Protein AF-A0A9D9N4U2-F1 (afdb_monomer_lite)

Structure (mmCIF, N/CA/C/O backbone):
data_AF-A0A9D9N4U2-F1
#
_entry.id   AF-A0A9D9N4U2-F1
#
loop_
_atom_site.group_PDB
_atom_site.id
_atom_site.type_symbol
_atom_site.label_atom_id
_atom_site.label_alt_id
_atom_site.label_comp_id
_atom_site.label_asym_id
_atom_site.label_entity_id
_atom_site.label_seq_id
_atom_site.pdbx_PDB_ins_code
_atom_site.Cartn_x
_atom_site.Cartn_y
_atom_site.Cartn_z
_atom_site.occupancy
_atom_site.B_iso_or_equiv
_atom_site.auth_seq_id
_atom_site.auth_comp_id
_atom_site.auth_asym_id
_atom_site.auth_atom_id
_atom_site.pdbx_PDB_model_num
ATOM 1 N N . ASN A 1 1 ? 12.359 9.287 -16.451 1.00 78.44 1 ASN A N 1
ATOM 2 C CA . ASN A 1 1 ? 11.541 8.104 -16.782 1.00 78.44 1 ASN A CA 1
ATOM 3 C C . ASN A 1 1 ? 10.588 7.826 -15.631 1.00 78.44 1 ASN A C 1
ATOM 5 O O . ASN A 1 1 ? 10.955 8.125 -14.500 1.00 78.44 1 ASN A O 1
ATOM 9 N N . PHE A 1 2 ? 9.368 7.356 -15.923 1.00 86.19 2 PHE A N 1
ATOM 10 C CA . PHE A 1 2 ? 8.406 6.944 -14.898 1.00 86.19 2 PHE A CA 1
ATOM 11 C C . PHE A 1 2 ? 8.105 5.447 -15.015 1.00 86.19 2 PHE A C 1
ATOM 13 O O . PHE A 1 2 ? 7.950 4.906 -16.123 1.00 86.19 2 PHE A O 1
ATOM 20 N N . ARG A 1 3 ? 8.033 4.771 -13.869 1.00 95.31 3 ARG A N 1
ATOM 21 C CA . ARG A 1 3 ? 7.818 3.324 -13.765 1.00 95.31 3 ARG A CA 1
ATOM 22 C C . ARG A 1 3 ? 6.901 2.989 -12.595 1.00 95.31 3 ARG A C 1
ATOM 24 O O . ARG A 1 3 ? 6.698 3.794 -1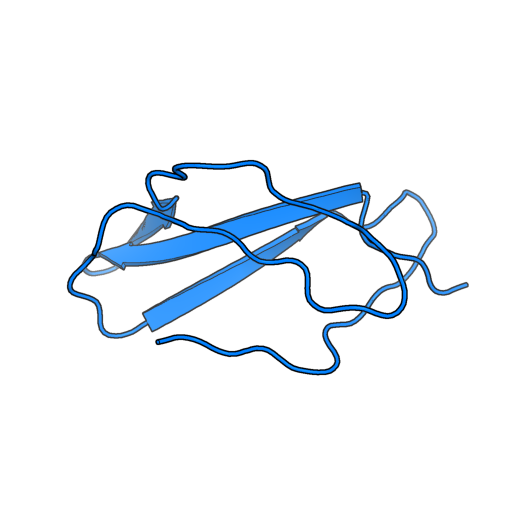1.689 1.00 95.31 3 ARG A O 1
ATOM 31 N N . VAL A 1 4 ? 6.345 1.777 -12.635 1.00 96.56 4 VAL A N 1
ATOM 32 C CA . VAL A 1 4 ? 5.747 1.169 -11.440 1.00 96.56 4 VAL A CA 1
ATOM 33 C C . VAL A 1 4 ? 6.811 1.088 -10.341 1.00 96.56 4 VAL A C 1
ATOM 35 O O . VAL A 1 4 ? 7.995 0.929 -10.661 1.00 96.56 4 VAL A O 1
ATOM 38 N N . PRO A 1 5 ? 6.433 1.223 -9.062 1.00 97.06 5 PRO A N 1
ATOM 39 C CA . PRO A 1 5 ? 7.409 1.155 -7.988 1.00 97.06 5 PRO A CA 1
ATOM 40 C C . PRO A 1 5 ? 8.061 -0.228 -7.915 1.00 97.06 5 PRO A C 1
ATOM 42 O O . PRO A 1 5 ? 7.529 -1.209 -8.428 1.00 97.06 5 PRO A O 1
ATOM 45 N N . GLU A 1 6 ? 9.217 -0.296 -7.263 1.00 97.75 6 GLU A N 1
ATOM 46 C CA . GLU A 1 6 ? 9.853 -1.566 -6.910 1.00 97.75 6 GLU A CA 1
ATOM 47 C C . GLU A 1 6 ? 9.015 -2.304 -5.862 1.00 97.75 6 GLU A C 1
ATOM 49 O O . GLU A 1 6 ? 8.775 -3.502 -5.969 1.00 97.75 6 GLU A O 1
ATOM 54 N N . SER A 1 7 ? 8.523 -1.569 -4.864 1.00 98.06 7 SER A N 1
ATOM 55 C CA . SER A 1 7 ? 7.596 -2.087 -3.863 1.00 98.06 7 SER A CA 1
ATOM 56 C C . SER A 1 7 ? 6.803 -0.959 -3.210 1.00 98.06 7 SER A C 1
ATOM 58 O O . SER A 1 7 ? 7.120 0.227 -3.338 1.00 98.06 7 SER A O 1
ATOM 60 N N . TRP A 1 8 ? 5.752 -1.326 -2.488 1.00 98.06 8 TRP A N 1
ATOM 61 C CA . TRP A 1 8 ? 5.038 -0.411 -1.610 1.00 98.06 8 TRP A CA 1
ATOM 62 C C . TRP A 1 8 ? 4.527 -1.152 -0.380 1.00 98.06 8 TRP A C 1
ATOM 64 O O . TRP A 1 8 ? 4.413 -2.377 -0.380 1.00 98.06 8 TRP A O 1
ATOM 74 N N . LYS A 1 9 ?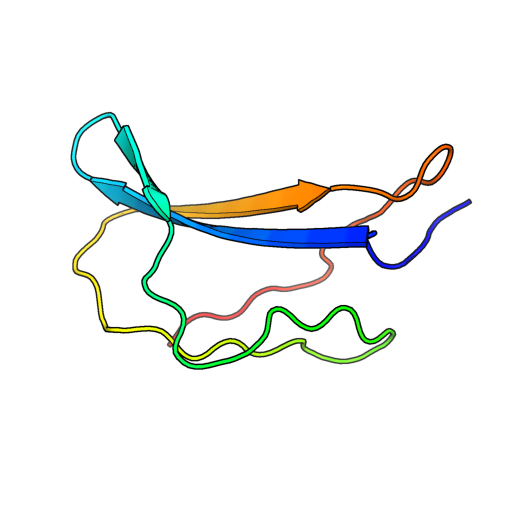 4.242 -0.392 0.676 1.00 98.50 9 LYS A N 1
ATOM 75 C CA . LYS A 1 9 ? 3.718 -0.882 1.953 1.00 98.50 9 LYS A CA 1
ATOM 76 C C . LYS A 1 9 ? 2.595 0.018 2.448 1.00 98.50 9 LYS A C 1
ATOM 78 O O . LYS A 1 9 ? 2.643 1.235 2.238 1.00 98.50 9 LYS A O 1
ATOM 83 N N . LEU A 1 10 ? 1.611 -0.570 3.126 1.00 98.50 10 LEU A N 1
ATOM 84 C CA . LEU A 1 10 ? 0.494 0.154 3.726 1.00 98.50 10 LEU A CA 1
ATOM 85 C C . LEU A 1 10 ? 0.678 0.239 5.240 1.00 98.50 10 LEU A C 1
ATOM 87 O O . LEU A 1 10 ? 0.913 -0.759 5.918 1.00 98.50 10 LEU A O 1
ATOM 91 N N . TYR A 1 11 ? 0.533 1.447 5.768 1.00 98.75 11 TYR A N 1
ATOM 92 C CA . TYR A 1 11 ? 0.615 1.735 7.190 1.00 98.75 11 TYR A CA 1
ATOM 93 C C . TYR A 1 11 ? -0.674 2.380 7.679 1.00 98.75 11 TYR A C 1
ATOM 95 O O . TYR A 1 11 ? -1.311 3.151 6.960 1.00 98.75 11 TYR A O 1
ATOM 103 N N . TYR A 1 12 ? -0.993 2.139 8.945 1.00 98.75 12 TYR A N 1
ATOM 104 C CA . TYR A 1 12 ? -2.050 2.825 9.671 1.00 98.75 12 TYR A CA 1
ATOM 105 C C . TYR A 1 12 ? -1.475 3.619 10.844 1.00 98.75 12 TYR A C 1
ATOM 107 O O . TYR A 1 12 ? -0.439 3.269 11.424 1.00 98.75 12 TYR A O 1
ATOM 115 N N . LYS A 1 13 ? -2.145 4.716 11.196 1.00 98.69 13 LYS A N 1
ATOM 116 C CA . LYS A 1 13 ? -1.765 5.544 12.337 1.00 98.69 13 LYS A CA 1
ATOM 117 C C . LYS A 1 13 ? -2.241 4.891 13.635 1.00 98.69 13 LYS A C 1
ATOM 119 O O . LYS A 1 13 ? -3.416 4.556 13.782 1.00 98.69 13 LYS A O 1
ATOM 124 N N . SER A 1 14 ? -1.325 4.741 14.585 1.00 98.06 14 SER A N 1
ATOM 125 C CA . SER A 1 14 ? -1.554 4.211 15.930 1.00 98.06 14 SER A CA 1
ATOM 126 C C . SER A 1 14 ? -0.953 5.189 16.941 1.00 98.06 14 SER A C 1
ATOM 128 O O . SER A 1 14 ? 0.249 5.150 17.223 1.00 98.06 14 SER A O 1
ATOM 130 N N . GLY A 1 15 ? -1.780 6.097 17.466 1.00 96.44 15 GLY A N 1
ATOM 131 C CA . GLY 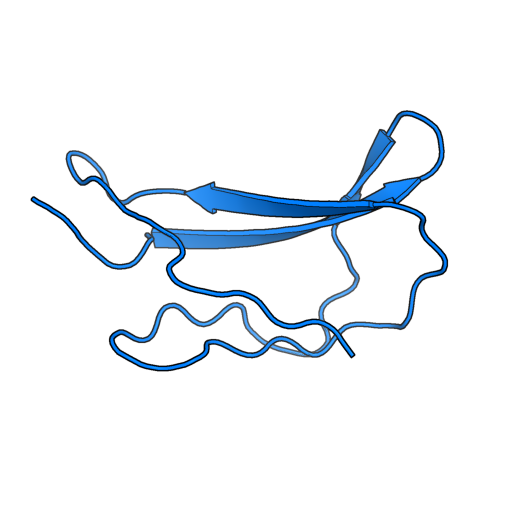A 1 15 ? -1.310 7.230 18.268 1.00 96.44 15 GLY A CA 1
ATOM 132 C C . GLY A 1 15 ? -0.410 8.149 17.436 1.00 96.44 15 GLY A C 1
ATOM 133 O O . GLY A 1 15 ? -0.830 8.650 16.393 1.00 96.44 15 GLY A O 1
ATOM 134 N N . ASN A 1 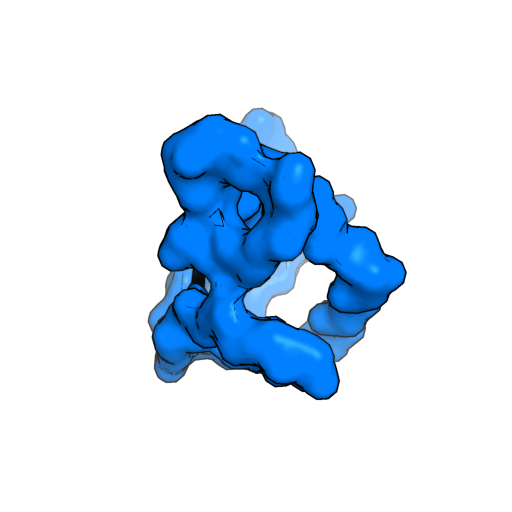16 ? 0.841 8.319 17.867 1.00 96.88 16 ASN A N 1
ATOM 135 C CA . ASN A 1 16 ? 1.853 9.111 17.155 1.00 96.88 16 ASN A CA 1
ATOM 136 C C . ASN A 1 16 ? 2.757 8.272 16.236 1.00 96.88 16 ASN A C 1
ATOM 138 O O . ASN A 1 16 ? 3.676 8.806 15.623 1.00 96.88 16 ASN A O 1
ATOM 142 N N . SER A 1 17 ? 2.505 6.965 16.141 1.00 98.00 17 SER A N 1
ATOM 143 C CA . SER A 1 17 ? 3.304 6.036 15.340 1.00 98.00 17 SER A CA 1
ATOM 144 C C . SER A 1 17 ? 2.559 5.566 14.094 1.00 98.00 17 SER A C 1
ATOM 146 O O . SER A 1 17 ? 1.327 5.562 14.054 1.00 98.00 17 SER A O 1
ATOM 148 N N . TRP A 1 18 ? 3.319 5.138 13.090 1.00 98.62 18 TRP A N 1
ATOM 149 C CA . TRP A 1 18 ? 2.812 4.436 11.916 1.00 98.62 18 TRP A CA 1
ATOM 150 C C . TRP A 1 18 ? 3.197 2.966 12.027 1.00 98.62 18 TRP A C 1
ATOM 152 O O . TRP A 1 18 ? 4.373 2.656 12.210 1.00 98.62 18 TRP A O 1
ATOM 162 N N . LYS A 1 19 ? 2.216 2.071 11.919 1.00 98.56 19 LYS A N 1
ATOM 163 C CA . LYS A 1 19 ? 2.412 0.618 11.966 1.00 98.56 19 LYS A CA 1
ATOM 164 C C . LYS A 1 19 ? 2.001 0.009 10.636 1.00 98.56 19 LYS A C 1
ATOM 166 O O . LYS A 1 19 ? 1.032 0.475 10.043 1.00 98.56 19 LYS A O 1
ATOM 171 N N . GLU A 1 20 ? 2.759 -0.968 10.147 1.00 98.62 20 GLU A N 1
ATOM 172 C CA . GLU A 1 20 ? 2.374 -1.704 8.937 1.00 98.62 20 GLU A CA 1
ATOM 173 C C . GLU A 1 20 ? 1.078 -2.469 9.220 1.00 98.62 20 GLU A C 1
ATOM 175 O O . GLU A 1 20 ? 0.875 -2.962 10.333 1.00 98.62 20 GLU A O 1
ATOM 180 N N . VAL A 1 21 ? 0.180 -2.524 8.239 1.00 98.50 21 VAL A N 1
ATOM 181 C CA . VAL A 1 21 ? -1.004 -3.383 8.335 1.00 98.50 21 VAL A CA 1
ATOM 182 C C . VAL A 1 21 ? -0.585 -4.852 8.313 1.00 98.50 21 VAL A C 1
ATOM 184 O O . VAL A 1 21 ? 0.415 -5.217 7.695 1.00 98.50 21 VAL A O 1
ATOM 187 N N . GLU A 1 22 ? -1.377 -5.721 8.933 1.00 98.50 22 GLU A N 1
ATOM 188 C CA . GLU A 1 22 ? -1.181 -7.158 8.758 1.00 98.50 22 GLU A CA 1
ATOM 189 C C . GLU A 1 22 ? -1.792 -7.590 7.418 1.00 98.50 22 GLU A C 1
ATOM 191 O O . GLU A 1 22 ? -3.002 -7.799 7.313 1.00 98.50 22 GLU A O 1
ATOM 196 N N . ALA A 1 23 ? -0.952 -7.649 6.383 1.00 98.19 23 ALA A N 1
ATOM 197 C CA . ALA A 1 23 ? -1.339 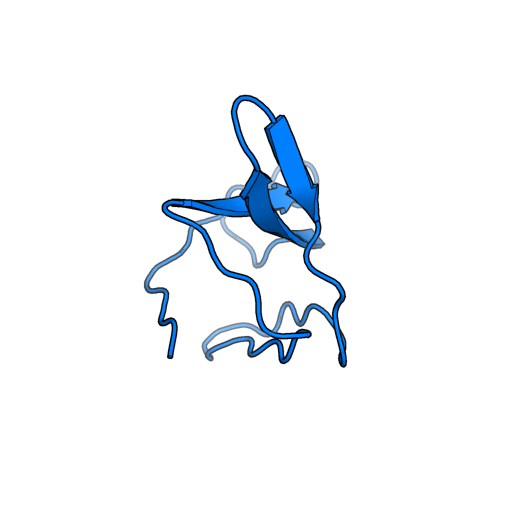-8.040 5.032 1.00 98.19 23 ALA A CA 1
ATOM 198 C C . ALA A 1 23 ? -1.811 -9.502 4.975 1.00 98.19 23 ALA A C 1
ATOM 200 O O . ALA A 1 23 ? -1.164 -10.398 5.512 1.00 98.19 23 ALA A O 1
ATOM 201 N N . LEU A 1 24 ? -2.923 -9.734 4.279 1.00 98.25 24 LEU A N 1
ATOM 202 C CA . LEU A 1 24 ? -3.492 -11.057 3.997 1.00 98.25 24 LEU A CA 1
ATOM 203 C C . LEU A 1 24 ? -3.203 -11.514 2.555 1.00 98.25 24 LEU A C 1
ATOM 205 O O . LEU A 1 24 ? -3.691 -12.553 2.121 1.00 98.25 24 LEU A O 1
ATOM 209 N N . GLY A 1 25 ? -2.411 -10.736 1.816 1.00 96.31 25 GLY A N 1
ATOM 210 C CA . GLY A 1 25 ? -2.012 -11.001 0.441 1.00 96.31 25 GLY A CA 1
ATOM 211 C C . GLY A 1 25 ? -0.746 -10.235 0.060 1.00 96.31 25 GLY A C 1
ATOM 212 O O . GLY A 1 25 ? -0.089 -9.615 0.898 1.00 96.31 25 GLY A O 1
ATOM 213 N N . GLU A 1 26 ? -0.399 -10.285 -1.221 1.00 97.00 26 GLU A N 1
ATOM 214 C CA . GLU A 1 26 ? 0.822 -9.673 -1.741 1.00 97.00 26 GLU A CA 1
ATOM 215 C C . GLU A 1 26 ? 0.632 -8.204 -2.135 1.00 97.00 26 GLU A C 1
ATOM 217 O O . GLU A 1 26 ? -0.410 -7.786 -2.642 1.00 97.00 26 GLU A O 1
ATOM 222 N N . TYR A 1 27 ? 1.697 -7.421 -1.976 1.00 98.12 27 TYR A N 1
ATOM 223 C CA . TYR A 1 27 ? 1.766 -6.048 -2.464 1.00 98.12 27 TYR A CA 1
ATOM 224 C C . TYR A 1 27 ? 2.098 -6.035 -3.963 1.00 98.12 27 TYR A C 1
ATOM 226 O O . TYR A 1 27 ? 3.263 -6.030 -4.357 1.00 98.12 27 TYR A O 1
ATOM 234 N N . GLY A 1 28 ? 1.071 -6.035 -4.815 1.00 97.88 28 GLY A N 1
ATOM 235 C CA . GLY A 1 28 ? 1.248 -6.027 -6.271 1.00 97.88 28 GLY A CA 1
ATOM 236 C C . GLY A 1 28 ? 1.815 -4.712 -6.826 1.00 97.88 28 GLY A C 1
ATOM 237 O O . GLY A 1 28 ? 1.527 -3.636 -6.307 1.00 97.88 28 GLY A O 1
ATOM 238 N N . VAL A 1 29 ? 2.571 -4.789 -7.927 1.00 97.25 29 VAL A N 1
ATOM 239 C CA . VAL A 1 29 ? 3.131 -3.629 -8.662 1.00 97.25 29 VAL A CA 1
ATOM 240 C C . VAL A 1 29 ? 2.770 -3.649 -10.155 1.00 97.25 29 VAL A C 1
ATOM 242 O O . VAL A 1 29 ? 3.526 -3.196 -11.014 1.00 97.25 29 VAL A O 1
ATOM 245 N N . LYS A 1 30 ? 1.604 -4.206 -10.495 1.00 96.81 30 LYS A N 1
ATOM 246 C CA . LYS A 1 30 ? 1.119 -4.298 -11.879 1.00 96.81 30 LYS A CA 1
ATOM 247 C C . LYS A 1 30 ? 0.813 -2.906 -12.434 1.00 96.81 30 LYS A C 1
ATOM 249 O O . LYS A 1 30 ? 0.264 -2.053 -11.736 1.00 96.81 30 LYS A O 1
ATOM 254 N N . LYS A 1 31 ? 1.185 -2.684 -13.695 1.00 94.75 31 LYS A N 1
ATOM 255 C CA . LYS A 1 31 ? 0.963 -1.425 -14.413 1.00 94.75 31 LYS A CA 1
ATOM 256 C C . LYS A 1 31 ? -0.483 -1.343 -14.921 1.00 94.75 31 LYS A C 1
ATOM 258 O O . LYS A 1 31 ? -1.061 -2.367 -15.266 1.00 94.75 31 LYS A O 1
ATOM 263 N N . ASP A 1 32 ? -1.016 -0.126 -15.015 1.00 94.50 32 ASP A N 1
ATOM 264 C CA . ASP A 1 32 ? -2.291 0.194 -15.677 1.00 94.50 32 ASP A CA 1
ATOM 265 C C . ASP A 1 32 ? -3.520 -0.533 -15.080 1.00 94.50 32 ASP A C 1
ATOM 267 O O . ASP A 1 32 ? -4.516 -0.775 -15.758 1.00 94.50 32 ASP A O 1
ATOM 271 N N . CYS A 1 33 ? -3.470 -0.863 -13.784 1.00 96.12 33 CYS A N 1
ATOM 272 C CA . CYS A 1 33 ? -4.595 -1.411 -13.028 1.00 96.12 33 CYS A CA 1
ATOM 273 C C . CYS A 1 33 ? -4.515 -1.030 -11.541 1.00 96.12 33 CYS A C 1
ATOM 275 O O . CYS A 1 33 ? -3.478 -0.571 -11.056 1.00 96.12 33 CYS A O 1
ATOM 277 N N . TYR A 1 34 ? -5.591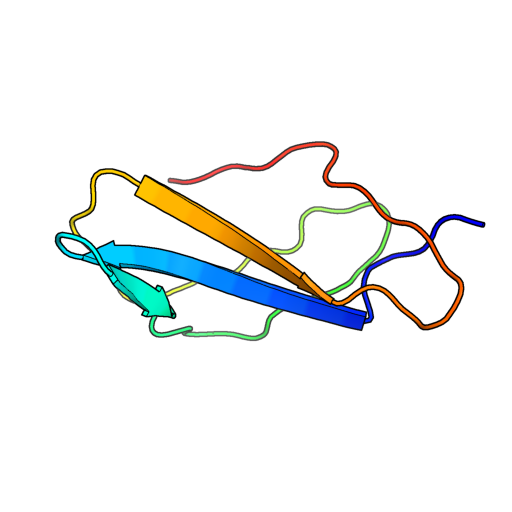 -1.268 -10.784 1.00 96.56 34 TYR A N 1
ATOM 278 C CA . TYR A 1 34 ? -5.498 -1.236 -9.323 1.00 96.56 34 TYR A CA 1
ATOM 279 C C . TYR A 1 34 ? -4.674 -2.425 -8.824 1.00 96.56 34 TYR A C 1
ATOM 281 O O . TYR A 1 34 ? -4.924 -3.569 -9.206 1.00 96.56 34 TYR A O 1
ATOM 289 N N . ASN A 1 35 ? -3.731 -2.157 -7.924 1.00 97.25 35 ASN A N 1
ATOM 290 C CA . ASN A 1 35 ? -3.110 -3.184 -7.096 1.00 97.25 35 ASN A CA 1
ATOM 291 C C . ASN A 1 35 ? -3.886 -3.234 -5.777 1.00 97.25 35 ASN A C 1
ATOM 293 O O . ASN A 1 35 ? -3.942 -2.237 -5.060 1.00 97.25 35 ASN A O 1
ATOM 297 N N . SER A 1 36 ? -4.541 -4.364 -5.509 1.00 97.06 36 SER A N 1
ATOM 298 C CA . SER A 1 36 ? -5.401 -4.545 -4.333 1.00 97.06 36 SER A CA 1
ATOM 299 C C . SER A 1 36 ? -4.653 -5.306 -3.246 1.00 97.06 36 SER A C 1
ATOM 301 O O . SER A 1 36 ? -3.883 -6.212 -3.554 1.00 97.06 36 SER A O 1
ATOM 303 N N . LEU A 1 37 ? -4.897 -4.937 -1.992 1.00 97.94 37 LEU A N 1
ATOM 304 C CA . LEU A 1 37 ? -4.338 -5.588 -0.815 1.00 97.94 37 LEU A CA 1
ATOM 305 C C . LEU A 1 37 ? -5.452 -5.773 0.210 1.00 97.94 37 LEU A C 1
ATOM 307 O O . LEU A 1 37 ? -5.981 -4.782 0.716 1.00 97.94 37 LEU A O 1
ATOM 311 N N . ASP A 1 38 ? -5.743 -7.022 0.552 1.00 98.12 38 ASP A N 1
ATOM 312 C CA . ASP A 1 38 ? -6.532 -7.340 1.737 1.00 98.12 38 ASP A CA 1
ATOM 313 C C . ASP A 1 38 ? -5.616 -7.372 2.965 1.00 98.12 38 ASP A C 1
ATOM 315 O O . ASP A 1 38 ? -4.470 -7.828 2.906 1.00 98.12 38 ASP A O 1
ATOM 319 N N . PHE A 1 39 ? -6.105 -6.867 4.093 1.00 98.00 39 PHE A N 1
ATOM 320 C CA . PHE A 1 39 ? -5.376 -6.822 5.358 1.00 98.00 39 PHE A CA 1
ATOM 321 C C . PHE A 1 39 ? -6.348 -6.957 6.530 1.00 98.00 39 PHE A C 1
ATOM 323 O O . PHE A 1 39 ? -7.546 -6.697 6.389 1.00 98.00 39 PHE A O 1
ATOM 330 N N . LYS A 1 40 ? -5.855 -7.368 7.704 1.00 98.25 40 LYS A N 1
ATOM 331 C CA . LYS A 1 40 ? -6.713 -7.440 8.895 1.00 98.25 40 LYS A CA 1
ATOM 332 C C . LYS A 1 40 ? -7.285 -6.053 9.228 1.00 98.25 40 LYS A C 1
ATOM 334 O O . LYS A 1 40 ? -6.510 -5.097 9.284 1.00 98.25 40 LYS A O 1
ATOM 339 N N . PRO A 1 41 ? -8.598 -5.924 9.499 1.00 97.81 41 PRO A N 1
ATOM 340 C CA . PRO A 1 41 ? -9.213 -4.635 9.801 1.00 97.81 41 PRO A CA 1
ATOM 341 C C . PRO A 1 41 ? -8.531 -3.902 10.961 1.00 97.81 41 PRO A C 1
ATOM 343 O O . PRO A 1 41 ? -8.226 -4.496 11.996 1.00 97.81 41 PRO A O 1
ATOM 346 N N . VAL A 1 42 ? -8.344 -2.588 10.812 1.00 97.56 42 VAL A N 1
ATOM 347 C CA . VAL A 1 42 ? -7.764 -1.718 11.845 1.00 97.56 42 VAL A CA 1
ATOM 348 C C . VAL A 1 42 ? -8.659 -0.510 12.096 1.00 97.56 42 VAL A C 1
ATOM 350 O O . VAL A 1 42 ? -9.188 0.096 11.168 1.00 97.56 42 VAL A O 1
ATOM 353 N N . LYS A 1 43 ? -8.796 -0.109 13.363 1.00 97.81 43 LYS A N 1
ATOM 354 C CA . LYS A 1 43 ? -9.419 1.170 13.722 1.00 97.81 43 LYS A CA 1
ATOM 355 C C . LYS A 1 43 ? -8.344 2.252 13.723 1.00 97.81 43 LYS A C 1
ATOM 357 O O . LYS A 1 43 ? -7.445 2.233 14.560 1.00 97.81 43 LYS A O 1
ATOM 362 N N . THR A 1 44 ? -8.428 3.194 12.792 1.00 98.19 44 THR A N 1
ATOM 363 C CA . THR A 1 44 ? -7.443 4.272 12.643 1.00 98.19 44 THR A CA 1
ATOM 364 C C . THR A 1 44 ? -8.098 5.554 12.135 1.00 98.19 44 THR A C 1
ATOM 366 O O . THR A 1 44 ? -9.211 5.531 11.622 1.00 98.19 44 THR A O 1
ATOM 369 N N . ASN A 1 45 ? -7.397 6.676 12.278 1.00 97.69 45 ASN A N 1
ATOM 370 C CA . ASN A 1 45 ? -7.757 7.966 11.690 1.00 97.69 45 ASN A CA 1
ATOM 371 C C . ASN A 1 45 ? -6.819 8.376 10.543 1.00 97.69 45 ASN A C 1
ATOM 373 O O . ASN A 1 45 ? -6.907 9.499 10.054 1.00 97.69 45 ASN A O 1
ATOM 377 N N . GLY A 1 46 ? -5.893 7.504 10.143 1.00 98.12 46 GLY A N 1
ATOM 378 C CA . GLY A 1 46 ? -4.942 7.813 9.089 1.00 98.12 46 GLY A CA 1
ATOM 379 C C . GLY A 1 46 ? -4.353 6.563 8.464 1.00 98.12 46 GLY A C 1
ATOM 380 O O . GLY A 1 46 ? -3.954 5.630 9.160 1.00 98.12 46 GLY A O 1
ATOM 381 N N . LEU A 1 47 ? -4.250 6.592 7.141 1.00 98.31 47 LEU A N 1
ATOM 382 C CA . LEU A 1 47 ? -3.546 5.602 6.340 1.00 98.31 47 LEU A CA 1
ATOM 383 C C . LEU A 1 47 ? -2.398 6.283 5.599 1.00 98.31 47 LEU A C 1
ATOM 385 O O . LEU A 1 47 ? -2.478 7.465 5.260 1.00 98.31 47 LEU A O 1
ATOM 389 N N . ARG A 1 48 ? -1.322 5.537 5.359 1.00 98.19 48 ARG A N 1
ATOM 390 C CA . ARG A 1 48 ? -0.143 6.006 4.631 1.00 98.19 48 ARG A CA 1
ATOM 391 C C . ARG A 1 48 ? 0.385 4.893 3.745 1.00 98.19 48 ARG A C 1
ATOM 393 O O . ARG A 1 48 ? 0.671 3.803 4.232 1.00 98.19 48 ARG A O 1
ATOM 400 N N . ILE A 1 49 ? 0.591 5.199 2.472 1.00 97.69 49 ILE A N 1
ATOM 401 C CA . ILE A 1 49 ? 1.351 4.344 1.561 1.00 97.69 49 ILE A CA 1
ATOM 402 C C . ILE A 1 49 ? 2.804 4.823 1.568 1.00 97.69 49 ILE A C 1
ATOM 404 O O . ILE A 1 49 ? 3.063 6.014 1.403 1.00 97.69 49 ILE A O 1
ATOM 408 N N . SER A 1 50 ? 3.747 3.905 1.774 1.00 97.50 50 SER A N 1
ATOM 409 C CA . SER A 1 50 ? 5.176 4.151 1.554 1.00 97.50 50 SER A CA 1
ATOM 410 C C . SER A 1 50 ? 5.598 3.434 0.284 1.00 97.50 50 SER A C 1
ATOM 412 O O . SER A 1 50 ? 5.364 2.233 0.162 1.00 97.50 50 SER A O 1
ATOM 414 N N . VAL A 1 51 ? 6.208 4.159 -0.648 1.00 96.88 51 VAL A N 1
ATOM 415 C CA . VAL A 1 51 ? 6.586 3.646 -1.967 1.00 96.88 51 VAL A CA 1
ATOM 416 C C . VAL A 1 51 ? 8.103 3.625 -2.086 1.00 96.88 51 VAL A C 1
ATOM 418 O O . VAL A 1 51 ? 8.747 4.642 -1.839 1.00 96.88 51 VAL A O 1
ATOM 421 N N . GLN A 1 52 ? 8.661 2.490 -2.502 1.00 97.81 52 GLN A N 1
ATOM 422 C CA . GLN A 1 52 ? 10.050 2.386 -2.932 1.00 97.81 52 GLN A CA 1
ATOM 423 C C . GLN A 1 52 ? 10.090 2.445 -4.458 1.00 97.81 52 GLN A C 1
ATOM 425 O O . GLN A 1 52 ? 9.557 1.574 -5.147 1.00 97.81 52 GLN A O 1
ATOM 430 N N . LEU A 1 53 ? 10.703 3.497 -4.994 1.00 97.56 53 LEU A N 1
ATOM 431 C CA . LEU A 1 53 ? 10.891 3.647 -6.432 1.00 97.56 53 LEU A CA 1
ATOM 432 C C . LEU A 1 53 ? 12.062 2.789 -6.907 1.00 97.56 53 LEU A C 1
ATOM 434 O O . LEU A 1 53 ? 13.023 2.572 -6.167 1.00 97.56 53 LEU A O 1
ATOM 438 N N . GLN A 1 54 ? 11.989 2.361 -8.165 1.00 97.50 54 GLN A N 1
ATOM 439 C CA . GLN A 1 54 ? 13.125 1.736 -8.830 1.00 97.50 54 GLN A CA 1
ATOM 440 C C . GLN A 1 54 ? 14.280 2.743 -8.950 1.00 97.50 54 GLN A C 1
ATOM 442 O O . GLN A 1 54 ? 14.070 3.952 -9.086 1.00 97.50 54 GLN A O 1
ATOM 447 N N . LYS A 1 55 ? 15.522 2.255 -8.905 1.00 97.12 55 LYS A N 1
ATOM 448 C CA . LYS A 1 55 ? 16.719 3.104 -8.966 1.00 97.12 55 LYS A CA 1
ATOM 449 C C . LYS A 1 55 ? 16.738 3.960 -10.240 1.00 97.12 55 LYS A C 1
ATOM 451 O O . LYS A 1 55 ? 16.741 3.429 -11.342 1.00 97.12 55 LYS A O 1
ATOM 456 N N . GLY A 1 56 ? 16.831 5.282 -10.072 1.00 97.19 56 GLY A N 1
ATOM 457 C CA . GLY A 1 56 ? 16.901 6.243 -11.183 1.00 97.19 56 GLY A CA 1
ATOM 458 C C . GLY A 1 56 ? 15.553 6.572 -11.835 1.00 97.19 56 GLY A C 1
ATOM 459 O O . GLY A 1 56 ? 15.513 7.348 -12.789 1.00 97.19 56 GLY A O 1
ATOM 460 N N . GLU A 1 57 ? 14.457 6.023 -11.316 1.00 97.06 57 GLU A N 1
ATOM 461 C CA . GLU A 1 57 ? 13.111 6.192 -11.855 1.00 97.06 57 GLU A CA 1
ATOM 462 C C . GLU A 1 57 ? 12.249 7.068 -10.941 1.00 97.06 57 GLU A C 1
ATOM 464 O O . GLU A 1 57 ? 12.438 7.110 -9.724 1.00 97.06 57 GLU A O 1
ATOM 469 N N . SER A 1 58 ? 11.265 7.753 -11.526 1.00 95.50 58 SER A N 1
ATOM 470 C CA . SER A 1 58 ? 10.180 8.393 -10.780 1.00 95.50 58 SER A CA 1
ATOM 471 C C . SER A 1 58 ? 8.899 7.551 -10.834 1.00 95.50 58 SER A C 1
ATOM 473 O O . SER A 1 58 ? 8.759 6.637 -11.651 1.00 95.50 58 SER A O 1
ATOM 475 N N . GLY A 1 59 ? 7.942 7.848 -9.958 1.00 92.94 59 GLY A N 1
ATOM 476 C CA . GLY A 1 59 ? 6.645 7.174 -9.919 1.00 92.94 59 GLY A CA 1
ATOM 477 C C . GLY A 1 59 ? 5.567 8.065 -9.312 1.00 92.94 59 GLY A C 1
ATOM 478 O O . GLY A 1 59 ? 5.864 9.124 -8.760 1.00 92.94 59 GLY A O 1
ATOM 479 N N . GLY A 1 60 ? 4.312 7.635 -9.421 1.00 92.19 60 GLY A N 1
ATOM 480 C CA . GLY A 1 60 ? 3.163 8.355 -8.880 1.00 92.19 60 GLY A CA 1
ATOM 481 C C . GLY A 1 60 ? 1.989 7.424 -8.601 1.00 92.19 60 GLY A C 1
ATOM 482 O O . GLY A 1 60 ? 1.890 6.344 -9.181 1.00 92.19 60 GLY A O 1
ATOM 483 N N . ILE A 1 61 ? 1.104 7.855 -7.704 1.00 93.62 61 ILE A N 1
ATOM 484 C CA . ILE A 1 61 ? -0.181 7.206 -7.430 1.00 93.62 61 ILE A CA 1
ATOM 485 C C . ILE A 1 61 ? -1.251 8.063 -8.099 1.00 93.62 61 ILE A C 1
ATOM 487 O O . ILE A 1 61 ? -1.398 9.231 -7.754 1.00 93.62 61 ILE A O 1
ATOM 491 N N . ILE A 1 62 ? -1.967 7.493 -9.069 1.00 94.62 62 ILE A N 1
ATOM 492 C CA . ILE A 1 62 ? -3.047 8.199 -9.777 1.00 94.62 62 ILE A CA 1
ATOM 493 C C . ILE A 1 62 ? -4.292 8.270 -8.890 1.00 94.62 62 ILE A C 1
ATOM 495 O O . ILE A 1 62 ? -4.895 9.326 -8.739 1.00 94.62 62 ILE A O 1
ATOM 499 N N . GLU A 1 63 ? -4.666 7.142 -8.288 1.00 96.31 63 GLU A N 1
ATOM 500 C CA . GLU A 1 63 ? -5.841 7.032 -7.434 1.00 96.31 63 GLU A CA 1
ATOM 501 C C . GLU A 1 63 ? -5.625 5.938 -6.383 1.00 96.31 63 GLU A C 1
ATOM 503 O O . GLU A 1 63 ? -4.921 4.955 -6.621 1.00 96.31 63 GLU A O 1
ATOM 508 N N . TRP A 1 64 ? -6.269 6.098 -5.230 1.00 95.94 64 TRP A N 1
ATOM 509 C CA . TRP A 1 64 ? -6.359 5.082 -4.186 1.00 95.94 64 TRP A CA 1
ATOM 510 C C . TRP A 1 64 ? -7.803 4.956 -3.693 1.00 95.94 64 TRP A C 1
ATOM 512 O O . TRP A 1 64 ? -8.578 5.912 -3.748 1.00 95.94 64 TRP A O 1
ATOM 522 N N . LYS A 1 65 ? -8.179 3.766 -3.225 1.00 96.88 65 LYS A N 1
ATOM 523 C CA . LYS A 1 65 ? -9.510 3.482 -2.679 1.00 96.88 65 LYS A CA 1
ATOM 524 C C . LYS A 1 65 ? -9.352 2.634 -1.430 1.00 96.88 65 LYS A C 1
ATOM 526 O O . LYS A 1 65 ? -8.532 1.722 -1.407 1.00 96.88 65 LYS A O 1
ATOM 531 N N . VAL A 1 66 ? -10.151 2.934 -0.416 1.00 94.81 66 VAL A N 1
ATOM 532 C CA . VAL A 1 66 ? -10.236 2.169 0.830 1.00 94.81 66 VAL A CA 1
ATOM 533 C C . VAL A 1 66 ? -11.711 1.898 1.083 1.00 94.81 66 VAL A C 1
ATOM 535 O O . VAL A 1 66 ? -12.549 2.750 0.778 1.00 94.81 66 VAL A O 1
ATOM 538 N N . LYS A 1 67 ? -12.019 0.701 1.575 1.00 87.62 67 LYS A N 1
ATOM 539 C CA . LYS A 1 67 ? -13.367 0.258 1.925 1.00 87.62 67 LYS A CA 1
ATOM 540 C C . LYS A 1 67 ? -13.391 -0.189 3.376 1.00 87.62 67 LYS A C 1
ATOM 542 O O . LYS A 1 67 ? -12.333 -0.667 3.841 1.00 87.62 67 LYS A O 1
#

Secondary structure (DSSP, 8-state):
-B---SEEEEEEEETTEEEE--BSS-----TTS-----B-----S-EEEEEEPPTT-B---------

pLDDT: mean 96.59, std 3.16, range [78.44, 98.75]

Organism: NCBI:txid2840839

Radius of gyration: 12.76 Å; chains: 1; bounding box: 30×20×35 Å

Sequence (67 aa):
NFRVPESWKLYYKSGNSWKEVEALGEYGVKKDCYNSLDFKPVKTNGLRISVQLQKGESGGIIEWKVK

Foldseek 3Di:
DAAQFPFKFKWFDDPPDTDTFAWPDDGDRDPPDDRDTDGDDDDGPDMDMDTHHDPPHHYDDPDDDDD